Protein AF-J9RAX0-F1 (afdb_monomer_lite)

Sequence (96 aa):
VNMKGLDGIQGPMYVGTGCVFNRQALYGYGPPSMPRLRKGKESSSCFSCCCPTKKKPAQDPTEVYKDAKREDLNAAIFNLTEIDNYDEYERSMLIS

pLDDT: mean 77.17, std 16.72, range [35.78, 95.81]

Organism: Populus trichocarpa (NCBI:txid3694)

Radius of gyration: 21.02 Å; chains: 1; bounding box: 46×52×46 Å

InterPro domains:
  IPR005150 Cellulose synthase [PF03552] (1-95)

Foldseek 3Di:
DDQVVC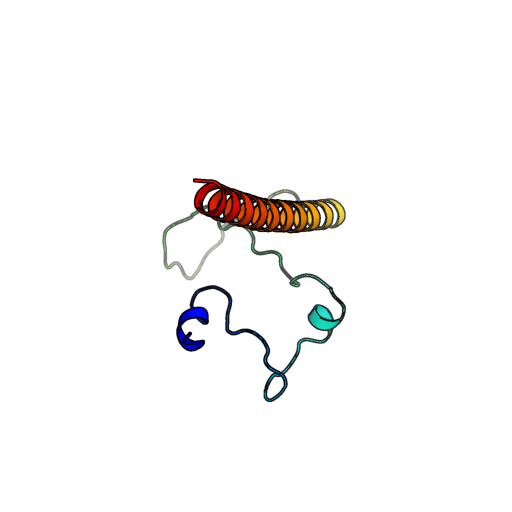CVPPHGDDDDDDDDDDPCVVVVNDDPDDPPPPPDDDDDDDDDDDDDDPDDPDDDVVVVVVVVVVVVVVVVVVVVVVVVVVVVVVVVVVVD

Structure (mmCIF, N/CA/C/O backbone):
data_AF-J9RAX0-F1
#
_entry.id   AF-J9RAX0-F1
#
loop_
_atom_site.group_PDB
_atom_site.id
_atom_site.type_symbol
_atom_site.label_atom_id
_atom_site.label_alt_id
_atom_site.label_comp_id
_atom_site.label_asym_id
_atom_site.label_entity_id
_atom_site.label_seq_id
_atom_site.pdbx_PDB_ins_code
_atom_site.Cartn_x
_atom_site.Cartn_y
_atom_site.Cartn_z
_atom_site.occupancy
_atom_site.B_iso_or_equiv
_atom_site.auth_seq_id
_atom_site.auth_comp_id
_atom_site.auth_asym_id
_atom_site.auth_atom_id
_atom_site.pdbx_PDB_model_num
ATOM 1 N N . VAL A 1 1 ? 15.697 -5.791 -10.252 1.00 66.81 1 VAL A N 1
ATOM 2 C CA . VAL A 1 1 ? 14.985 -6.041 -8.973 1.00 66.81 1 VAL A CA 1
ATOM 3 C C . VAL A 1 1 ? 14.124 -7.290 -9.131 1.00 66.81 1 VAL A C 1
ATOM 5 O O . VAL A 1 1 ? 13.477 -7.415 -10.162 1.00 66.81 1 VAL A O 1
ATOM 8 N N . ASN A 1 2 ? 14.161 -8.240 -8.188 1.00 83.31 2 ASN A N 1
ATOM 9 C CA . ASN A 1 2 ? 13.407 -9.501 -8.271 1.00 83.31 2 ASN A CA 1
ATOM 10 C C . ASN A 1 2 ? 12.236 -9.502 -7.274 1.00 83.31 2 ASN A C 1
ATOM 12 O O . ASN A 1 2 ? 12.456 -9.595 -6.069 1.00 83.31 2 ASN A O 1
ATOM 16 N N . MET A 1 3 ? 11.000 -9.457 -7.779 1.00 84.19 3 MET A N 1
ATOM 17 C CA . MET A 1 3 ? 9.777 -9.376 -6.961 1.00 84.19 3 MET A CA 1
ATOM 18 C C . MET A 1 3 ? 9.536 -10.615 -6.090 1.00 84.19 3 MET A C 1
ATOM 20 O O . MET A 1 3 ? 8.848 -10.524 -5.079 1.00 84.19 3 MET A O 1
ATOM 24 N N . LYS A 1 4 ? 10.135 -11.763 -6.438 1.00 86.12 4 LYS A N 1
ATOM 25 C CA . LYS A 1 4 ? 10.013 -12.998 -5.646 1.00 86.12 4 LYS A CA 1
ATOM 26 C C . LYS A 1 4 ? 10.632 -12.874 -4.253 1.00 86.12 4 LYS A C 1
ATOM 28 O O . LYS A 1 4 ? 10.172 -13.533 -3.332 1.00 86.12 4 LYS A O 1
ATOM 33 N N . GLY A 1 5 ? 11.653 -12.031 -4.089 1.00 89.50 5 GLY A N 1
ATOM 34 C CA . GLY A 1 5 ? 12.298 -11.823 -2.789 1.00 89.50 5 GLY A CA 1
ATOM 35 C C . GLY A 1 5 ? 11.424 -11.076 -1.777 1.00 89.50 5 GLY A C 1
ATOM 36 O O . GLY A 1 5 ? 11.688 -11.152 -0.583 1.00 89.50 5 GLY A O 1
ATOM 37 N N . LEU A 1 6 ? 10.377 -10.380 -2.237 1.00 88.38 6 LEU A N 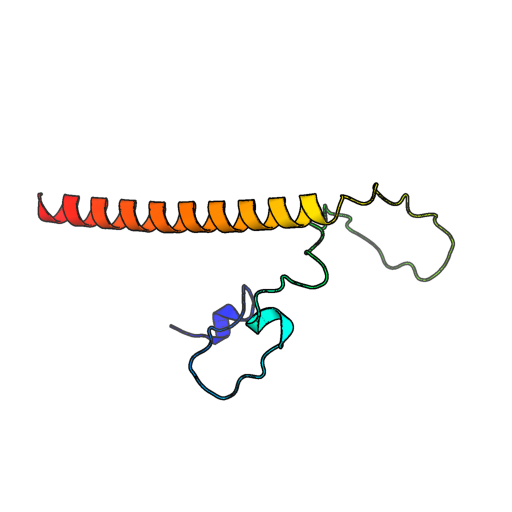1
ATOM 38 C CA . LEU A 1 6 ? 9.501 -9.584 -1.374 1.00 88.38 6 LEU A CA 1
ATOM 39 C C . LEU A 1 6 ? 8.393 -10.411 -0.716 1.00 88.38 6 LEU A C 1
ATOM 41 O O . LEU A 1 6 ? 7.840 -9.973 0.291 1.00 88.38 6 LEU A O 1
ATOM 45 N N . ASP A 1 7 ? 8.097 -11.603 -1.245 1.00 88.19 7 ASP A N 1
ATOM 46 C CA . ASP A 1 7 ? 7.019 -12.478 -0.757 1.00 88.19 7 ASP A CA 1
ATOM 47 C C . ASP A 1 7 ? 7.211 -12.888 0.715 1.00 88.19 7 ASP A C 1
ATOM 49 O O . ASP A 1 7 ? 6.252 -13.041 1.462 1.00 88.19 7 ASP A O 1
ATOM 53 N N . GLY A 1 8 ? 8.465 -12.970 1.172 1.00 88.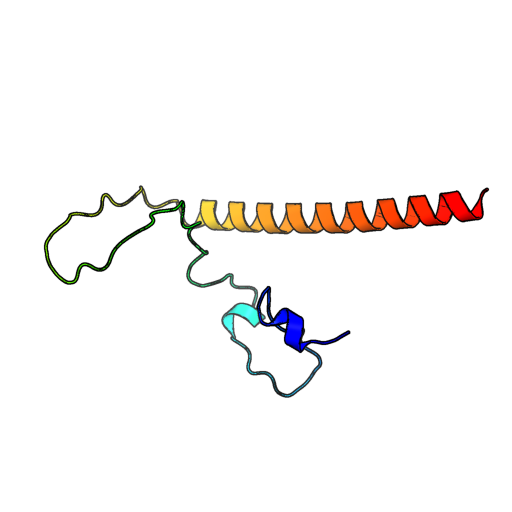12 8 GLY A N 1
ATOM 54 C CA . GLY A 1 8 ? 8.794 -13.272 2.568 1.00 88.12 8 GLY A CA 1
ATOM 55 C C . GLY A 1 8 ? 8.751 -12.080 3.534 1.00 88.12 8 GLY A C 1
ATOM 56 O O . GLY A 1 8 ? 8.917 -12.292 4.732 1.00 88.12 8 GLY A O 1
ATOM 57 N N . ILE A 1 9 ? 8.574 -10.847 3.044 1.00 87.69 9 ILE A N 1
ATOM 58 C CA . ILE A 1 9 ? 8.628 -9.622 3.863 1.00 87.69 9 ILE A CA 1
ATOM 59 C C . ILE A 1 9 ? 7.256 -8.938 3.890 1.00 87.69 9 ILE A C 1
ATOM 61 O O . ILE A 1 9 ? 6.586 -8.945 4.918 1.00 87.69 9 ILE A O 1
ATOM 65 N N . GLN A 1 10 ? 6.833 -8.355 2.765 1.00 91.25 10 GLN A N 1
ATOM 66 C CA . GLN A 1 10 ? 5.586 -7.578 2.650 1.00 91.25 10 GLN A CA 1
ATOM 67 C C . GLN A 1 10 ? 4.710 -8.027 1.468 1.00 91.25 10 GLN A C 1
ATOM 69 O O . GLN A 1 10 ? 3.538 -7.662 1.390 1.00 91.25 10 GLN A O 1
ATOM 74 N N . GLY A 1 11 ? 5.256 -8.840 0.562 1.00 91.88 11 GLY A N 1
ATOM 75 C CA . GLY A 1 11 ? 4.625 -9.223 -0.694 1.00 91.88 11 GLY A CA 1
ATOM 76 C C . GLY A 1 11 ? 5.103 -8.387 -1.891 1.00 91.88 11 GLY A C 1
ATOM 77 O O . GLY A 1 11 ? 5.765 -7.359 -1.732 1.00 91.88 11 GLY A O 1
ATOM 78 N N . PRO A 1 12 ? 4.801 -8.830 -3.121 1.00 93.62 12 PRO A N 1
ATOM 79 C CA . PRO A 1 12 ? 5.101 -8.076 -4.333 1.00 93.62 12 PRO A CA 1
ATOM 80 C C . PRO A 1 12 ? 4.219 -6.822 -4.457 1.00 93.62 12 PRO A C 1
ATOM 82 O O . PRO A 1 12 ? 3.068 -6.805 -4.024 1.00 93.62 12 PRO A O 1
ATOM 85 N N . MET A 1 13 ? 4.730 -5.784 -5.123 1.00 92.56 13 MET A N 1
ATOM 86 C CA . MET A 1 13 ? 3.930 -4.611 -5.489 1.00 92.56 13 MET A CA 1
ATOM 87 C C . MET A 1 13 ? 2.974 -4.895 -6.650 1.00 92.56 13 MET A C 1
ATOM 89 O O . MET A 1 13 ? 3.276 -5.662 -7.566 1.00 92.56 13 MET A O 1
ATOM 93 N N . TYR A 1 14 ? 1.836 -4.205 -6.631 1.00 93.19 14 TYR A N 1
ATOM 94 C CA . TYR A 1 14 ? 0.879 -4.191 -7.730 1.00 93.19 14 TYR A CA 1
ATOM 95 C C . TYR A 1 14 ? 1.453 -3.483 -8.968 1.00 93.19 14 TYR A C 1
ATOM 97 O O . TYR A 1 14 ? 1.980 -2.379 -8.865 1.00 93.19 14 TYR A O 1
ATOM 105 N N . VAL A 1 15 ? 1.307 -4.107 -10.143 1.00 93.00 15 VAL A N 1
ATOM 106 C CA . VAL A 1 15 ? 1.843 -3.604 -11.427 1.00 93.00 15 VAL A CA 1
ATOM 107 C C . VAL A 1 15 ? 0.788 -3.454 -12.534 1.00 93.00 15 VAL A C 1
ATOM 109 O O . VAL A 1 15 ? 1.133 -3.110 -13.659 1.00 93.00 15 VAL A O 1
ATOM 112 N N . GLY A 1 16 ? -0.495 -3.704 -12.246 1.00 94.19 16 GLY A N 1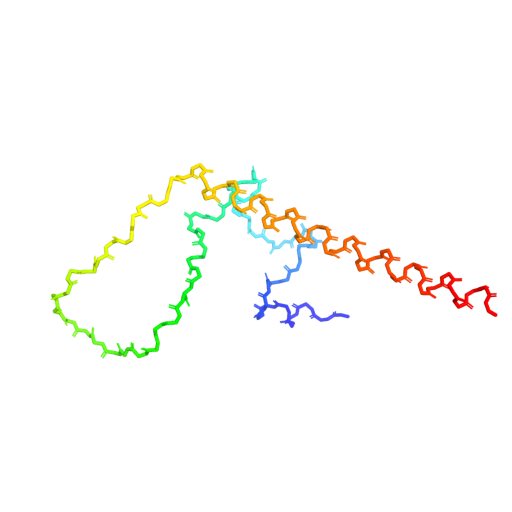
ATOM 113 C CA . GLY A 1 16 ? -1.601 -3.395 -13.165 1.00 94.19 16 GLY A CA 1
ATOM 114 C C . GLY A 1 16 ? -2.635 -4.506 -13.379 1.00 94.19 16 GLY A C 1
ATOM 115 O O . GLY A 1 16 ? -3.826 -4.240 -13.303 1.00 94.19 16 GLY A O 1
ATOM 116 N N . THR A 1 17 ? -2.243 -5.753 -13.654 1.00 94.94 17 THR A N 1
ATOM 117 C CA . THR A 1 17 ? -3.212 -6.843 -13.924 1.00 94.94 17 THR A CA 1
ATOM 118 C C . THR A 1 17 ? -2.809 -8.156 -13.254 1.00 94.94 17 THR A C 1
ATOM 120 O O . THR A 1 17 ? -1.682 -8.296 -12.787 1.00 94.94 17 THR A O 1
ATOM 123 N N . GLY A 1 18 ? -3.745 -9.114 -13.177 1.00 95.19 18 GLY A N 1
ATOM 124 C CA . GLY A 1 18 ? -3.491 -10.444 -12.603 1.00 95.19 18 GLY A CA 1
ATOM 125 C C . GLY A 1 18 ? -3.541 -10.512 -11.071 1.00 95.19 18 GLY A C 1
ATOM 126 O O . GLY A 1 18 ? -3.024 -11.460 -10.489 1.00 95.19 18 GLY A O 1
ATOM 127 N N . CYS A 1 19 ? -4.159 -9.529 -10.410 1.00 94.19 19 CYS A N 1
ATOM 128 C CA . CYS A 1 19 ? -4.315 -9.493 -8.955 1.00 94.19 19 CYS A CA 1
ATOM 129 C C . CYS A 1 19 ? -5.797 -9.521 -8.562 1.00 94.19 19 CYS A C 1
ATOM 131 O O . CYS A 1 19 ? -6.641 -8.943 -9.246 1.00 94.19 19 CYS A O 1
ATOM 133 N N . VAL A 1 20 ? -6.107 -10.160 -7.433 1.00 95.81 20 VAL A N 1
ATOM 134 C CA . VAL A 1 20 ? -7.443 -10.140 -6.823 1.00 95.81 20 VAL A CA 1
ATOM 135 C C . VAL A 1 20 ? -7.391 -9.257 -5.583 1.00 95.81 20 VAL A C 1
ATOM 137 O O . VAL A 1 20 ? -6.550 -9.460 -4.710 1.00 95.81 20 VAL A O 1
ATOM 140 N N . PHE A 1 21 ? -8.292 -8.280 -5.500 1.00 94.94 21 PHE A N 1
ATOM 141 C CA . PHE A 1 21 ? -8.300 -7.299 -4.419 1.00 94.94 21 PHE A CA 1
ATOM 142 C C . PHE A 1 21 ? -9.353 -7.602 -3.357 1.00 94.94 21 PHE A C 1
ATOM 144 O O . PHE A 1 21 ? -10.488 -7.969 -3.661 1.00 94.94 21 PHE A O 1
ATOM 151 N N . ASN A 1 22 ? -9.005 -7.337 -2.099 1.00 92.56 22 ASN A N 1
ATOM 152 C CA . ASN A 1 22 ? -9.983 -7.239 -1.025 1.00 92.56 22 ASN A CA 1
ATOM 153 C C . ASN A 1 22 ? -10.686 -5.870 -1.093 1.00 92.56 22 ASN A C 1
ATOM 155 O O . ASN A 1 22 ? -10.045 -4.830 -0.943 1.00 92.56 22 ASN A O 1
ATOM 159 N N . ARG A 1 23 ? -12.014 -5.868 -1.264 1.00 95.44 23 ARG A N 1
ATOM 160 C CA . ARG A 1 23 ? -12.844 -4.652 -1.334 1.00 95.44 23 ARG A CA 1
ATOM 161 C C . ARG A 1 23 ? -12.655 -3.725 -0.131 1.00 95.44 23 ARG A C 1
ATOM 163 O O . ARG A 1 23 ? -12.629 -2.513 -0.301 1.00 95.44 23 ARG A O 1
ATOM 170 N N . GLN A 1 24 ? -12.516 -4.282 1.072 1.00 92.62 24 GLN A N 1
ATOM 171 C CA . GLN A 1 24 ? -12.320 -3.486 2.286 1.00 92.62 24 GLN A CA 1
ATOM 172 C C . GLN A 1 24 ? -10.983 -2.733 2.249 1.00 92.62 24 GLN A C 1
ATOM 174 O O . GLN A 1 24 ? -10.949 -1.539 2.526 1.00 92.62 24 GLN A O 1
ATOM 179 N N . ALA A 1 25 ? -9.908 -3.398 1.817 1.00 90.44 25 ALA A N 1
ATOM 180 C CA . ALA A 1 25 ? -8.592 -2.776 1.690 1.00 90.44 25 ALA A CA 1
ATOM 181 C C . ALA A 1 25 ? -8.566 -1.696 0.593 1.00 90.44 25 ALA A C 1
ATOM 183 O O . ALA A 1 25 ? -7.980 -0.638 0.798 1.00 90.44 25 ALA A O 1
ATOM 184 N N . LEU A 1 26 ? -9.261 -1.912 -0.533 1.00 93.25 26 LEU A N 1
ATOM 185 C CA . LEU A 1 26 ? -9.407 -0.893 -1.587 1.00 93.25 26 LEU A CA 1
ATOM 186 C C . LEU A 1 26 ? -10.102 0.383 -1.098 1.00 93.25 26 LEU A C 1
ATOM 188 O O . LEU A 1 26 ? -9.799 1.467 -1.583 1.00 93.25 26 LEU A O 1
ATOM 192 N N . TYR A 1 27 ? -11.032 0.261 -0.150 1.00 94.94 27 TYR A N 1
ATOM 193 C CA . TYR A 1 27 ? -11.710 1.407 0.460 1.00 94.94 27 TYR A CA 1
ATOM 194 C C . TYR A 1 27 ? -10.948 1.999 1.657 1.00 94.94 27 TYR A C 1
ATOM 196 O O . TYR A 1 27 ? -11.458 2.907 2.308 1.00 94.94 27 TYR A O 1
ATOM 204 N N . GLY A 1 28 ? -9.740 1.512 1.959 1.00 90.81 28 GLY A N 1
ATOM 205 C CA . GLY A 1 28 ? -8.910 2.032 3.048 1.00 90.81 28 GLY A CA 1
ATOM 206 C C . GLY A 1 28 ? -9.318 1.557 4.445 1.00 90.81 28 GLY A C 1
ATOM 207 O O . GLY A 1 28 ? -8.882 2.136 5.440 1.00 90.81 28 GLY A O 1
ATOM 208 N N . TYR A 1 29 ? -10.141 0.509 4.556 1.00 89.06 29 TYR A N 1
ATOM 209 C CA . TYR A 1 29 ? -10.344 -0.155 5.842 1.00 89.06 29 TYR A CA 1
ATOM 210 C C . TYR A 1 29 ? -9.086 -0.952 6.203 1.00 89.06 29 TYR A C 1
ATOM 212 O O . TYR A 1 29 ? -8.563 -1.710 5.384 1.00 89.06 29 TYR A O 1
ATOM 220 N N . GLY A 1 30 ? -8.616 -0.786 7.441 1.00 86.31 30 GLY A N 1
ATOM 221 C CA . GLY A 1 30 ? -7.471 -1.526 7.967 1.00 86.31 30 GLY A CA 1
ATOM 222 C C . GLY A 1 30 ? -7.729 -3.038 8.080 1.00 86.31 30 GLY A C 1
ATOM 223 O O . GLY A 1 30 ? -8.865 -3.500 7.922 1.00 86.31 30 GLY A O 1
ATOM 224 N N . PRO A 1 31 ? -6.686 -3.834 8.368 1.00 86.94 31 PRO A N 1
ATOM 225 C CA . PRO A 1 31 ? -6.819 -5.278 8.516 1.00 86.94 31 PRO A CA 1
ATOM 226 C C . PRO A 1 31 ? -7.846 -5.641 9.610 1.00 86.94 31 PRO A C 1
ATOM 228 O O . PRO A 1 31 ? -7.845 -5.031 10.682 1.00 86.94 31 PRO A O 1
ATOM 231 N N . PRO A 1 32 ? -8.701 -6.662 9.389 1.00 80.81 32 PRO A N 1
ATOM 232 C CA . PRO A 1 32 ? -9.828 -6.985 10.276 1.00 80.81 32 PRO A CA 1
ATOM 233 C C . PRO A 1 32 ? -9.397 -7.418 11.684 1.00 80.81 32 PRO A C 1
ATOM 235 O O . PRO A 1 32 ? -10.147 -7.282 12.647 1.00 80.81 32 PRO A O 1
ATOM 238 N N . SER A 1 33 ? -8.175 -7.928 11.817 1.00 77.75 33 SER A N 1
ATOM 239 C CA . SER A 1 33 ? -7.484 -8.038 13.092 1.00 77.75 33 SER A CA 1
ATOM 240 C C . SER A 1 33 ? -6.137 -7.366 12.920 1.00 77.75 33 SER A C 1
ATOM 242 O O . SER A 1 33 ? -5.296 -7.872 12.177 1.00 77.75 33 SER A O 1
ATOM 244 N N . MET A 1 34 ? -5.908 -6.277 13.653 1.00 71.50 34 MET A N 1
ATOM 245 C CA . MET A 1 34 ? -4.555 -5.769 13.860 1.00 71.50 34 MET A CA 1
ATOM 246 C C . MET A 1 34 ? -3.665 -6.932 14.322 1.00 71.50 34 MET A C 1
ATOM 248 O O . MET A 1 34 ? -4.111 -7.729 15.169 1.00 71.50 34 MET A O 1
ATOM 252 N N . PRO A 1 35 ? -2.443 -7.079 13.777 1.00 65.56 35 PRO A N 1
ATOM 253 C CA . PRO A 1 35 ? -1.472 -8.010 14.314 1.00 65.56 35 PRO A CA 1
ATOM 254 C C . PRO A 1 35 ? -1.301 -7.664 15.787 1.00 65.56 35 PRO A C 1
ATOM 256 O O . PRO A 1 35 ? -0.722 -6.645 16.151 1.00 65.56 35 PRO A O 1
ATOM 259 N N . ARG A 1 36 ? -1.850 -8.496 16.676 1.00 59.84 36 ARG A N 1
ATOM 260 C CA . ARG A 1 36 ? -1.476 -8.410 18.082 1.00 59.84 36 ARG A CA 1
ATOM 261 C C . ARG A 1 36 ? 0.003 -8.727 18.065 1.00 59.84 36 ARG A C 1
ATOM 263 O O . ARG A 1 36 ? 0.332 -9.878 17.782 1.00 59.84 36 ARG A O 1
ATOM 270 N N . LEU A 1 37 ? 0.857 -7.733 18.316 1.00 52.69 37 LEU A N 1
ATOM 271 C CA . LEU A 1 37 ? 2.267 -7.938 18.625 1.00 52.69 37 LEU A CA 1
ATOM 272 C C . LEU A 1 37 ? 2.329 -9.154 19.546 1.00 52.69 37 LEU A C 1
ATOM 274 O O . LEU A 1 37 ? 1.905 -9.092 20.708 1.00 52.69 37 LEU A O 1
ATOM 278 N N . ARG A 1 38 ? 2.727 -10.305 18.988 1.00 51.12 38 ARG A N 1
ATOM 279 C CA . ARG A 1 38 ? 2.865 -11.550 19.732 1.00 51.12 38 ARG A CA 1
ATOM 280 C C . ARG A 1 38 ? 4.088 -11.342 20.603 1.00 51.12 38 ARG A C 1
ATOM 282 O O . ARG A 1 38 ? 5.183 -11.760 20.261 1.00 51.12 38 ARG A O 1
ATOM 289 N N . LYS A 1 39 ? 3.905 -10.636 21.720 1.00 45.22 39 LYS A N 1
ATOM 290 C CA . LYS A 1 39 ? 4.887 -10.589 22.793 1.00 45.22 39 LYS A CA 1
ATOM 291 C C . LYS A 1 39 ? 5.104 -12.043 23.190 1.00 45.22 39 LYS A C 1
ATOM 293 O O . LYS A 1 39 ? 4.145 -12.699 23.601 1.00 45.22 39 LYS A O 1
ATOM 298 N N . GLY A 1 40 ? 6.312 -12.527 22.911 1.00 45.50 40 GLY A N 1
ATOM 299 C CA . GLY A 1 40 ? 6.651 -13.938 22.824 1.00 45.50 40 GLY A CA 1
ATOM 300 C C . GLY A 1 40 ? 6.020 -14.787 23.920 1.00 45.50 40 GLY A C 1
ATOM 301 O O . GLY A 1 40 ? 6.074 -14.454 25.103 1.00 45.50 40 GLY A O 1
ATOM 302 N N . LYS A 1 41 ? 5.437 -15.906 23.505 1.00 42.19 41 LYS A N 1
ATOM 303 C CA . LYS A 1 41 ? 5.448 -17.117 24.312 1.00 42.19 41 LYS A CA 1
ATOM 304 C C . LYS A 1 41 ? 5.871 -18.245 23.397 1.00 42.19 41 LYS A C 1
ATOM 306 O O . LYS A 1 41 ? 5.110 -18.689 22.541 1.00 42.19 41 LYS A O 1
ATOM 311 N N . GLU A 1 42 ? 7.136 -18.598 23.549 1.00 50.00 42 GLU A N 1
ATOM 312 C CA . GLU A 1 42 ? 7.680 -19.866 23.113 1.00 50.00 42 GLU A CA 1
ATOM 313 C C . GLU A 1 42 ? 6.883 -21.015 23.721 1.00 50.00 42 GLU A C 1
ATOM 315 O O . GLU A 1 42 ? 6.424 -20.908 24.862 1.00 50.00 42 GLU A O 1
ATOM 320 N N . SER A 1 43 ? 6.824 -22.124 22.977 1.00 45.12 43 SER A N 1
ATOM 321 C CA . SER A 1 43 ? 6.330 -23.443 23.394 1.00 45.12 43 SER A CA 1
ATOM 322 C C . SER A 1 43 ? 4.828 -23.474 23.744 1.00 45.12 43 SER A C 1
ATOM 324 O O . SER A 1 43 ? 4.248 -22.524 24.247 1.00 45.12 43 SER A O 1
ATOM 326 N N . SER A 1 44 ? 4.058 -24.521 23.512 1.00 42.97 44 SER A N 1
ATOM 327 C CA . SER A 1 44 ? 4.325 -25.909 23.180 1.00 42.97 44 SER A CA 1
ATOM 328 C C . SER A 1 44 ? 3.003 -26.494 22.680 1.00 42.97 44 SER A C 1
ATOM 330 O O . SER A 1 44 ? 1.914 -26.000 22.979 1.00 42.97 44 SER A O 1
ATOM 332 N N . SER A 1 45 ? 3.112 -27.567 21.910 1.00 52.47 45 SER A N 1
ATOM 333 C CA . SER A 1 45 ? 2.065 -28.558 21.704 1.00 52.47 45 SER A CA 1
ATOM 334 C C . SER A 1 45 ? 1.325 -28.896 23.006 1.00 52.47 45 SER A C 1
ATOM 336 O O . SER A 1 45 ? 1.915 -29.520 23.880 1.00 52.47 45 SER A O 1
ATOM 338 N N . CYS A 1 46 ? 0.044 -28.552 23.124 1.00 35.78 46 CYS A N 1
ATOM 339 C CA . CYS A 1 46 ? -0.873 -29.184 24.076 1.00 35.78 46 CYS A CA 1
ATOM 340 C C . CYS A 1 46 ? -2.303 -29.061 23.539 1.00 35.78 46 CYS A C 1
ATOM 342 O O . CYS A 1 46 ? -2.985 -28.050 23.705 1.00 35.78 46 CYS A O 1
ATOM 344 N N . PHE A 1 47 ? -2.730 -30.115 22.845 1.00 44.03 47 PHE A N 1
ATOM 345 C CA . PHE A 1 47 ? -4.135 -30.471 22.703 1.00 44.03 47 PHE A CA 1
ATOM 346 C C . PHE A 1 47 ? -4.698 -30.761 24.108 1.00 44.03 47 PHE A C 1
ATOM 348 O O . PHE A 1 47 ? -4.090 -31.511 24.867 1.00 44.03 47 PHE A O 1
ATOM 355 N N . SER A 1 48 ? -5.888 -30.232 24.401 1.00 61.22 48 SER A N 1
ATOM 356 C CA . SER A 1 48 ? -6.729 -30.490 25.586 1.00 61.22 48 SER A CA 1
ATOM 357 C C . SER A 1 48 ? -6.475 -29.672 26.871 1.00 61.22 48 SER A C 1
ATOM 359 O O . SER A 1 48 ? -5.360 -29.526 27.353 1.00 61.22 48 SER A O 1
ATOM 361 N N . CYS A 1 49 ? -7.604 -29.247 27.457 1.00 52.50 49 CYS A N 1
ATOM 362 C CA . CYS A 1 49 ? -7.833 -28.941 28.876 1.00 52.50 49 CYS A CA 1
ATOM 363 C C . CYS A 1 49 ? -7.587 -27.497 29.397 1.00 52.50 49 CYS A C 1
ATOM 365 O O . CYS A 1 49 ? -6.486 -27.091 29.747 1.00 52.50 49 CYS A O 1
ATOM 367 N N . CYS A 1 50 ? -8.695 -26.752 29.527 1.00 49.50 50 CYS A N 1
ATOM 368 C CA . CYS A 1 50 ? -9.081 -25.973 30.719 1.00 49.50 50 CYS A CA 1
ATOM 369 C C . CYS A 1 50 ? -8.095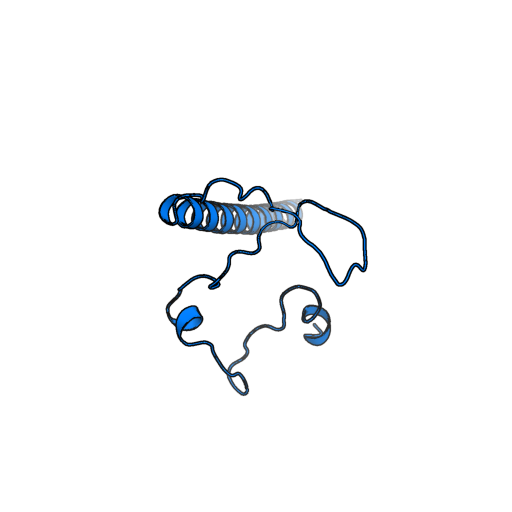 -24.957 31.348 1.00 49.50 50 CYS A C 1
ATOM 371 O O . CYS A 1 50 ? -7.788 -25.056 32.533 1.00 49.50 50 CYS A O 1
ATOM 373 N N . CYS A 1 51 ? -7.736 -23.883 30.633 1.00 50.47 51 CYS A N 1
ATOM 374 C CA . CYS A 1 51 ? -7.117 -22.692 31.242 1.00 50.47 51 CYS A CA 1
ATOM 375 C C . CYS A 1 51 ? -7.933 -21.420 30.931 1.00 50.47 51 CYS A C 1
ATOM 377 O O . CYS A 1 51 ? -8.015 -21.040 29.760 1.00 50.47 51 CYS A O 1
ATOM 379 N N . PRO A 1 52 ? -8.510 -20.709 31.926 1.00 50.75 52 PRO A N 1
ATOM 380 C CA . PRO A 1 52 ? -9.123 -19.404 31.698 1.00 50.75 52 PRO A CA 1
ATOM 381 C C . PRO A 1 52 ? -8.029 -18.397 31.331 1.00 50.75 52 PRO A C 1
ATOM 383 O O . PRO A 1 52 ? -7.338 -17.838 32.184 1.00 50.75 52 PRO A O 1
ATOM 386 N N . THR A 1 53 ? -7.844 -18.166 30.031 1.00 57.03 53 THR A N 1
ATOM 387 C CA . THR A 1 53 ? -6.981 -17.097 29.531 1.00 57.03 53 THR A CA 1
ATOM 388 C C . THR A 1 53 ? -7.488 -15.775 30.091 1.00 57.03 53 THR A C 1
ATOM 390 O O . THR A 1 53 ? -8.587 -15.340 29.741 1.00 57.03 53 THR A O 1
ATOM 393 N N . LYS A 1 54 ? -6.697 -15.126 30.956 1.00 55.50 54 LYS A N 1
ATOM 394 C CA . LYS A 1 54 ? -6.964 -13.755 31.395 1.00 55.50 54 LYS A CA 1
ATOM 395 C C . LYS A 1 54 ? -7.041 -12.873 30.149 1.00 55.50 54 LYS A C 1
ATOM 397 O O . LYS A 1 54 ? -6.022 -12.593 29.515 1.00 55.50 54 LYS A O 1
ATOM 402 N N . LYS A 1 55 ? -8.262 -12.488 29.766 1.00 55.25 55 LYS A N 1
ATOM 403 C CA . LYS A 1 55 ? -8.501 -11.507 28.709 1.00 55.25 55 LYS A CA 1
ATOM 404 C C . LYS A 1 55 ? -7.829 -10.213 29.166 1.00 55.25 55 LYS A C 1
ATOM 406 O O . LYS A 1 55 ? -8.176 -9.684 30.219 1.00 55.25 55 LYS A O 1
ATOM 411 N N . LYS A 1 56 ? -6.839 -9.729 28.411 1.00 59.91 56 LYS A N 1
ATOM 412 C CA . LYS A 1 56 ? -6.386 -8.339 28.560 1.00 59.91 56 LYS A CA 1
ATOM 413 C C . LYS A 1 56 ? -7.602 -7.433 28.306 1.00 59.91 56 LYS A C 1
ATOM 415 O O . LYS A 1 56 ? -8.427 -7.818 27.469 1.00 59.91 56 LYS A O 1
ATOM 420 N N . PRO A 1 57 ? -7.744 -6.301 29.021 1.00 55.91 57 PRO A N 1
ATOM 421 C CA . PRO A 1 57 ? -8.872 -5.400 28.820 1.00 55.91 57 PRO A CA 1
ATOM 422 C C . PRO A 1 57 ? -8.973 -5.058 27.335 1.00 55.91 57 PRO A C 1
ATOM 424 O O . PRO A 1 57 ? -7.953 -4.839 26.675 1.00 55.91 57 PRO A O 1
ATOM 427 N N . ALA A 1 58 ? -10.193 -5.117 26.801 1.00 61.19 58 ALA A N 1
ATOM 428 C CA . ALA A 1 58 ? -10.453 -4.709 25.432 1.00 61.19 58 ALA A CA 1
ATOM 429 C C . ALA A 1 58 ? -10.016 -3.246 25.306 1.00 61.19 58 ALA A C 1
ATOM 431 O O . ALA A 1 58 ? -10.560 -2.384 25.991 1.00 61.19 58 ALA A O 1
ATOM 432 N N . GLN A 1 59 ? -8.984 -2.995 24.500 1.00 65.44 59 GLN A N 1
ATOM 433 C CA . GLN A 1 59 ? -8.638 -1.636 24.106 1.00 65.44 59 GLN A CA 1
ATOM 434 C C . GLN A 1 59 ? -9.798 -1.097 23.269 1.00 65.44 59 GLN A C 1
ATOM 436 O O . GLN A 1 59 ? -10.344 -1.832 22.439 1.00 65.44 59 GLN A O 1
ATOM 441 N N . ASP A 1 60 ? -10.195 0.145 23.530 1.00 78.19 60 ASP A N 1
ATOM 442 C CA . ASP A 1 60 ? -11.284 0.798 22.811 1.00 78.19 60 ASP A CA 1
ATOM 443 C C . ASP A 1 60 ? -10.960 0.790 21.302 1.00 78.19 60 ASP A C 1
ATOM 445 O O . ASP A 1 60 ? -9.842 1.164 20.925 1.00 78.19 60 ASP A O 1
ATOM 449 N N . PRO A 1 61 ? -11.873 0.335 20.419 1.00 76.50 61 PRO A N 1
ATOM 450 C CA . PRO A 1 61 ? -11.618 0.272 18.977 1.00 76.50 61 PRO A CA 1
ATOM 451 C C . PRO A 1 61 ? -11.169 1.618 18.393 1.00 76.50 61 PRO A C 1
ATOM 453 O O . PRO A 1 61 ? -10.440 1.650 17.401 1.00 76.50 61 PRO A O 1
ATOM 456 N N . THR A 1 62 ? -11.571 2.727 19.019 1.00 78.31 62 THR A N 1
ATOM 457 C CA . THR A 1 62 ? -11.171 4.075 18.611 1.00 78.31 62 THR A CA 1
ATOM 458 C C . THR A 1 62 ? -9.699 4.378 18.904 1.00 78.31 62 THR A C 1
ATOM 460 O O . THR A 1 62 ? -9.035 4.987 18.067 1.00 78.31 62 THR A O 1
ATOM 463 N N . GLU A 1 63 ? -9.159 3.924 20.037 1.00 78.50 63 GLU A N 1
ATOM 464 C CA . GLU A 1 63 ? -7.745 4.103 20.396 1.00 78.50 63 GLU A CA 1
ATOM 465 C C . GLU A 1 63 ? -6.836 3.256 19.502 1.00 78.50 63 GLU A C 1
ATOM 467 O O . GLU A 1 63 ? -5.855 3.760 18.963 1.00 78.50 63 GLU A O 1
ATOM 472 N N . VAL A 1 64 ? -7.243 2.016 19.213 1.00 81.81 64 VAL A N 1
ATOM 473 C CA . VAL A 1 64 ? -6.538 1.124 18.277 1.00 81.81 64 VAL A CA 1
ATOM 474 C C . VAL A 1 64 ? -6.407 1.759 16.884 1.00 81.81 64 VAL A C 1
ATOM 476 O O . VAL A 1 64 ? -5.349 1.689 16.264 1.00 81.81 64 VAL A O 1
ATOM 479 N N . TYR A 1 65 ? -7.458 2.423 16.394 1.00 82.19 65 TYR A N 1
ATOM 480 C CA . TYR A 1 65 ? -7.422 3.128 15.108 1.00 82.19 65 TYR A CA 1
ATOM 48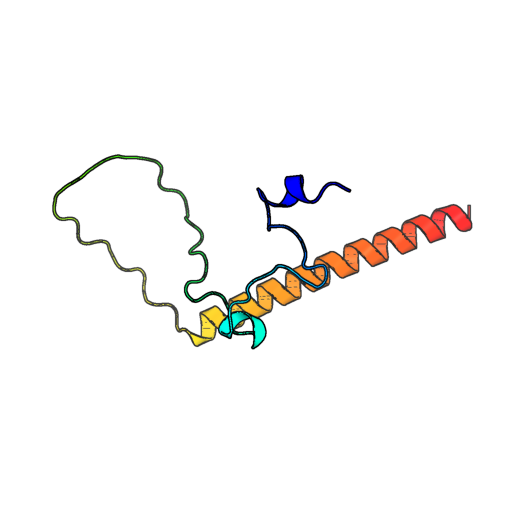1 C C . TYR A 1 65 ? -6.521 4.373 15.128 1.00 82.19 65 TYR A C 1
ATOM 483 O O . TYR A 1 65 ? -5.843 4.664 14.140 1.00 82.19 65 TYR A O 1
ATOM 491 N N . LYS A 1 66 ? -6.492 5.117 16.243 1.00 85.19 66 LYS A N 1
ATOM 492 C CA . LYS A 1 66 ? -5.585 6.265 16.406 1.00 85.19 66 LYS A CA 1
ATOM 493 C C . LYS A 1 66 ? -4.125 5.820 16.441 1.00 85.19 66 LYS A C 1
ATOM 495 O O . LYS A 1 66 ? -3.291 6.491 15.841 1.00 85.19 66 LYS A O 1
ATOM 500 N N . ASP A 1 67 ? -3.826 4.708 17.104 1.00 83.88 67 ASP A N 1
ATOM 501 C CA . ASP A 1 67 ? -2.469 4.164 17.180 1.00 83.88 67 ASP A CA 1
ATOM 502 C C . ASP A 1 67 ? -1.975 3.681 15.815 1.00 83.88 67 ASP A C 1
ATOM 504 O O . ASP A 1 67 ? -0.881 4.064 15.413 1.00 83.88 67 ASP A O 1
ATOM 508 N N . ALA A 1 68 ? -2.816 2.988 15.038 1.00 82.94 68 ALA A N 1
ATOM 509 C CA . ALA A 1 68 ? -2.486 2.628 13.655 1.00 82.94 68 ALA A CA 1
ATOM 510 C C . ALA A 1 68 ? -2.161 3.867 12.796 1.00 82.94 68 ALA A C 1
ATOM 512 O O . ALA A 1 68 ? -1.137 3.912 12.123 1.00 82.94 68 ALA A O 1
ATOM 513 N N . LYS A 1 69 ? -2.975 4.932 12.888 1.00 86.31 69 LYS A N 1
ATOM 514 C CA . LYS A 1 69 ? -2.695 6.197 12.184 1.00 86.31 69 LYS A CA 1
ATOM 515 C C . LYS A 1 69 ? -1.383 6.855 12.612 1.00 86.31 69 LYS A C 1
ATOM 517 O O . LYS A 1 69 ? -0.738 7.502 11.790 1.00 86.31 69 LYS A O 1
ATOM 522 N N . ARG A 1 70 ? -1.006 6.746 13.890 1.00 90.81 70 ARG A N 1
ATOM 523 C CA . ARG A 1 70 ? 0.280 7.261 14.389 1.00 90.81 70 ARG A CA 1
ATOM 524 C C . ARG A 1 70 ? 1.443 6.455 13.829 1.00 90.81 70 ARG A C 1
ATOM 526 O O . ARG A 1 70 ? 2.442 7.051 13.448 1.00 90.81 70 ARG A O 1
ATOM 533 N N . GLU A 1 71 ? 1.312 5.134 13.769 1.00 87.44 71 GLU A N 1
ATOM 534 C CA . GLU A 1 71 ? 2.319 4.248 13.178 1.00 87.44 71 GLU A CA 1
ATOM 535 C C . GLU A 1 71 ? 2.527 4.560 11.688 1.00 87.44 71 GLU A C 1
ATOM 537 O O . GLU A 1 71 ? 3.668 4.754 11.269 1.00 87.44 71 GLU A O 1
ATOM 542 N N . ASP A 1 72 ? 1.443 4.736 10.926 1.00 87.69 72 ASP A N 1
ATOM 543 C CA . ASP A 1 72 ? 1.499 5.121 9.509 1.00 87.69 72 ASP A CA 1
ATOM 544 C C . ASP A 1 72 ? 2.175 6.491 9.304 1.00 87.69 72 ASP A C 1
ATOM 546 O O . ASP A 1 72 ? 3.017 6.652 8.417 1.00 87.69 72 ASP A O 1
ATOM 550 N N . LEU A 1 73 ? 1.850 7.482 10.146 1.00 92.06 73 LEU A N 1
ATOM 551 C CA . LEU A 1 73 ? 2.479 8.807 10.109 1.00 92.06 73 LEU A CA 1
ATOM 552 C C . LEU A 1 73 ? 3.982 8.720 10.411 1.00 92.06 73 LEU A C 1
ATOM 554 O O . LEU A 1 73 ? 4.788 9.327 9.711 1.00 92.06 73 LEU A O 1
ATOM 558 N N . ASN A 1 74 ? 4.364 7.960 11.438 1.00 93.31 74 ASN A N 1
ATOM 559 C CA . ASN A 1 74 ? 5.763 7.790 11.824 1.00 93.31 74 ASN A CA 1
ATOM 560 C C . ASN A 1 74 ? 6.575 7.111 10.712 1.00 93.31 74 ASN A C 1
ATOM 562 O O . ASN A 1 74 ? 7.703 7.523 10.449 1.00 93.31 74 ASN A O 1
ATOM 566 N N . ALA A 1 75 ? 5.997 6.119 10.028 1.00 90.81 75 ALA A N 1
ATOM 567 C CA . ALA A 1 75 ? 6.628 5.483 8.874 1.00 90.81 75 ALA A CA 1
ATOM 568 C C . ALA A 1 75 ? 6.819 6.470 7.709 1.00 90.81 75 ALA A C 1
ATOM 570 O O . ALA A 1 75 ? 7.881 6.499 7.091 1.00 90.81 75 ALA A O 1
ATOM 571 N N . ALA A 1 76 ? 5.826 7.321 7.434 1.00 91.94 76 ALA A N 1
ATOM 572 C CA . ALA A 1 76 ? 5.945 8.358 6.411 1.00 91.94 76 ALA A CA 1
ATOM 573 C C . ALA A 1 76 ? 7.035 9.390 6.749 1.00 91.94 76 ALA A C 1
ATOM 575 O O . ALA A 1 76 ? 7.817 9.752 5.873 1.00 91.94 76 ALA A O 1
ATOM 576 N N . ILE A 1 77 ? 7.122 9.826 8.013 1.00 95.50 77 ILE A N 1
ATOM 577 C CA . ILE A 1 77 ? 8.176 10.738 8.486 1.00 95.50 77 ILE A CA 1
ATOM 578 C C . ILE A 1 77 ? 9.554 10.110 8.274 1.00 95.50 77 ILE A C 1
ATOM 580 O O . ILE A 1 77 ? 10.435 10.768 7.733 1.00 95.50 77 ILE A O 1
ATOM 584 N N . PHE A 1 78 ? 9.723 8.840 8.649 1.00 93.12 78 PHE A N 1
ATOM 585 C CA . PHE A 1 78 ? 10.983 8.121 8.477 1.00 93.12 78 PHE A CA 1
ATOM 586 C C . PHE A 1 78 ? 11.417 8.067 7.004 1.00 93.12 78 PHE A C 1
ATOM 588 O O . PHE A 1 78 ? 12.530 8.470 6.672 1.00 93.12 78 PHE A O 1
ATOM 595 N N . ASN A 1 79 ? 10.509 7.672 6.107 1.00 90.81 79 ASN A N 1
ATOM 596 C CA . ASN A 1 79 ? 10.799 7.609 4.674 1.00 90.81 79 ASN A CA 1
ATOM 597 C C . ASN A 1 79 ? 11.172 8.985 4.093 1.00 90.81 79 ASN A C 1
ATOM 599 O O . ASN A 1 79 ? 12.075 9.075 3.269 1.00 90.81 79 ASN A O 1
ATOM 603 N N . LEU A 1 80 ? 10.502 10.061 4.524 1.00 89.25 80 LEU A N 1
ATOM 604 C CA . LEU A 1 80 ? 10.845 11.422 4.098 1.00 89.25 80 LEU A CA 1
ATOM 605 C C . LEU A 1 80 ? 12.223 11.843 4.611 1.00 89.25 80 LEU A C 1
ATOM 607 O O . LEU A 1 80 ? 13.020 12.361 3.838 1.00 89.25 80 LEU A O 1
ATOM 611 N N . THR A 1 81 ? 12.544 11.553 5.875 1.00 89.44 81 THR A N 1
ATOM 612 C CA . THR A 1 81 ? 13.874 11.858 6.415 1.00 89.44 81 THR A CA 1
ATOM 613 C C . THR A 1 81 ? 14.989 11.095 5.706 1.00 89.44 81 THR A C 1
ATOM 615 O O . THR A 1 81 ? 16.077 11.641 5.547 1.00 89.44 81 THR A O 1
ATOM 618 N N . GLU A 1 82 ? 14.754 9.859 5.259 1.00 88.75 82 GLU A N 1
ATOM 619 C CA . GLU A 1 82 ? 15.743 9.116 4.467 1.00 88.75 82 GLU A CA 1
ATOM 620 C C . GLU A 1 82 ? 15.981 9.761 3.095 1.00 88.75 82 GLU A C 1
ATOM 622 O O . GLU A 1 82 ? 17.129 9.850 2.659 1.00 88.75 82 GLU A O 1
ATOM 627 N N . ILE A 1 83 ? 14.923 10.254 2.442 1.00 87.31 83 ILE A N 1
ATOM 628 C CA . ILE A 1 83 ? 15.018 10.955 1.152 1.00 87.31 83 ILE A CA 1
ATOM 629 C C . ILE A 1 83 ? 15.769 12.282 1.311 1.00 87.31 83 ILE A C 1
ATOM 631 O O . ILE A 1 83 ? 16.709 12.536 0.561 1.00 87.31 83 ILE A O 1
ATOM 635 N N . ASP A 1 84 ? 15.419 13.085 2.320 1.00 83.50 84 ASP A N 1
ATOM 636 C CA . ASP A 1 84 ? 16.075 14.372 2.578 1.00 83.50 84 ASP A CA 1
ATOM 637 C C . ASP A 1 84 ? 17.579 14.198 2.864 1.00 83.50 84 ASP A C 1
ATOM 639 O O . ASP A 1 84 ? 18.404 14.964 2.366 1.00 83.50 84 ASP A O 1
ATOM 643 N N . ASN A 1 85 ? 17.959 13.158 3.620 1.00 83.62 85 ASN A N 1
ATOM 644 C CA . ASN A 1 85 ? 19.369 12.839 3.878 1.00 83.62 85 ASN A CA 1
ATOM 645 C C . ASN A 1 85 ? 20.116 12.403 2.605 1.00 83.62 85 ASN A C 1
ATOM 647 O O . ASN A 1 85 ? 21.303 12.702 2.455 1.00 83.62 85 ASN A O 1
ATOM 651 N N . TYR A 1 86 ? 19.453 11.684 1.693 1.00 78.06 86 TYR A N 1
ATOM 652 C CA . TYR A 1 86 ? 20.060 11.264 0.428 1.00 78.06 86 TYR A CA 1
ATOM 653 C C . TYR A 1 86 ? 20.327 12.464 -0.489 1.00 78.06 86 TYR A C 1
ATOM 655 O O . TYR A 1 86 ? 21.428 12.600 -1.026 1.00 78.06 86 TYR A O 1
ATOM 663 N N . ASP A 1 87 ? 19.350 13.364 -0.604 1.00 78.44 87 ASP A N 1
ATOM 664 C CA . ASP A 1 87 ? 19.487 14.611 -1.358 1.00 78.44 87 ASP A CA 1
ATOM 665 C C . ASP A 1 87 ? 20.592 15.504 -0.770 1.00 78.44 87 ASP A C 1
ATOM 667 O O . ASP A 1 87 ? 21.370 16.104 -1.516 1.00 78.44 87 ASP A O 1
ATOM 671 N N . GLU A 1 88 ? 20.721 15.574 0.562 1.00 80.62 88 GLU A N 1
ATOM 672 C CA . GLU A 1 88 ? 21.794 16.330 1.218 1.00 80.62 88 GLU A CA 1
ATOM 673 C C . GLU A 1 88 ? 23.185 15.739 0.913 1.00 80.62 88 GLU A C 1
ATOM 675 O O . GLU A 1 88 ? 24.123 16.485 0.616 1.00 80.62 88 GLU A O 1
ATOM 680 N N . TYR A 1 89 ? 23.316 14.407 0.887 1.00 79.12 89 TYR A N 1
ATOM 681 C CA . TYR A 1 89 ? 24.558 13.724 0.512 1.00 79.12 89 TYR A CA 1
ATOM 682 C C . TYR A 1 89 ? 24.935 13.954 -0.961 1.00 79.12 89 TYR A C 1
ATOM 684 O O . TYR A 1 89 ? 26.084 14.300 -1.247 1.00 79.12 89 TYR A O 1
ATOM 692 N N . GLU A 1 90 ? 23.989 13.850 -1.901 1.00 77.88 90 GLU A N 1
ATOM 693 C CA . GLU A 1 90 ? 24.245 14.190 -3.311 1.00 77.88 90 GLU A CA 1
ATOM 694 C C . GLU A 1 90 ? 24.660 15.652 -3.484 1.00 77.88 90 GLU A C 1
ATOM 696 O O . GLU A 1 90 ? 25.638 15.956 -4.174 1.00 77.88 90 GLU A O 1
ATOM 701 N N . ARG A 1 91 ? 23.961 16.571 -2.811 1.00 78.50 91 ARG A N 1
ATOM 702 C CA . ARG A 1 91 ? 24.289 17.997 -2.854 1.00 78.50 91 ARG A CA 1
ATOM 703 C C . ARG A 1 91 ? 25.680 18.275 -2.289 1.00 78.50 91 ARG A C 1
ATOM 705 O O . ARG A 1 91 ? 26.377 19.144 -2.808 1.00 78.50 91 ARG A O 1
ATOM 712 N N . SER A 1 92 ? 26.091 17.532 -1.261 1.00 78.25 92 SER A N 1
ATOM 713 C CA . SER A 1 92 ? 27.427 17.639 -0.671 1.00 78.25 92 SER A CA 1
ATOM 714 C C . SER A 1 92 ? 28.535 17.174 -1.627 1.00 78.25 92 SER A C 1
ATOM 716 O O . SER A 1 92 ? 29.560 17.843 -1.713 1.00 78.25 92 SER A O 1
ATOM 718 N N . MET A 1 93 ? 28.308 16.106 -2.407 1.00 77.19 93 MET A N 1
ATOM 719 C CA . MET A 1 93 ? 29.254 15.624 -3.429 1.00 77.19 93 MET A CA 1
ATOM 720 C C . MET A 1 93 ? 29.350 16.543 -4.651 1.00 77.19 93 MET A C 1
ATOM 722 O O . MET A 1 93 ? 30.385 16.585 -5.307 1.00 77.19 93 MET A O 1
ATOM 726 N N . LEU A 1 94 ? 28.275 17.256 -4.995 1.00 71.75 94 LEU A N 1
ATOM 727 C CA . LEU A 1 94 ? 28.266 18.177 -6.138 1.00 71.75 94 LEU A CA 1
ATOM 728 C C . LEU A 1 94 ? 28.915 19.535 -5.834 1.00 71.75 94 LEU A C 1
ATOM 730 O O . LEU A 1 94 ? 29.250 20.269 -6.762 1.00 71.75 94 LEU A O 1
ATOM 734 N N . ILE A 1 95 ? 29.051 19.891 -4.555 1.00 70.50 95 ILE A N 1
ATOM 735 C CA . ILE A 1 95 ? 29.635 21.164 -4.100 1.00 70.50 95 ILE A CA 1
ATOM 736 C C . ILE A 1 95 ? 31.120 21.009 -3.701 1.00 70.50 95 ILE A C 1
ATOM 738 O O . ILE A 1 95 ? 31.802 22.020 -3.526 1.00 70.50 95 ILE A O 1
ATOM 742 N N . SER A 1 96 ? 31.632 19.776 -3.589 1.00 52.34 96 SER A N 1
ATOM 743 C CA . SER A 1 96 ? 33.041 19.461 -3.290 1.00 52.34 96 SER A CA 1
ATOM 744 C C . SER A 1 96 ? 33.954 19.448 -4.511 1.00 52.34 96 SER A C 1
ATOM 746 O O . SER A 1 96 ? 33.546 18.847 -5.530 1.00 52.34 96 SER A O 1
#

Secondary structure (DSSP, 8-state):
--GGGGTTTT-PPP-SSS----HHHHTTPPPSS---------------------PPP---HHHHHHHHHHHHHHHHHHHHHHHHHHHHHHHHHHH-